Protein AF-A0A974VMC9-F1 (afdb_monomer_lite)

Secondary structure (DSSP, 8-state):
--GGGS-----------HHHHHHHHHHHHHHHHHHHHHHHHHT----HHHHHHHHHHHHHHHHHHHHH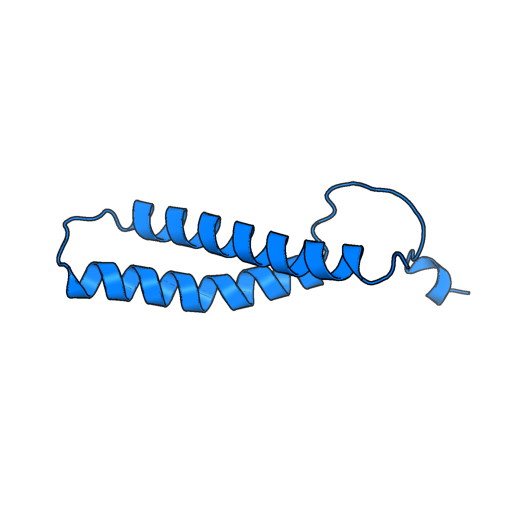HHHHSS--

pLDDT: mean 70.39, std 16.91, range [38.09, 89.12]

Foldseek 3Di:
DVVVVVDPDDDDDPPCDPVLVVQLVVQLVVQLVVLVVVCVVVVDPPDPVVSNVVSNVVSNVVSVVVVVVVVVPVPD

Structure (mmCIF, N/CA/C/O backbone):
data_AF-A0A974VMC9-F1
#
_entry.id   AF-A0A974VMC9-F1
#
loop_
_atom_site.group_PDB
_atom_site.id
_atom_site.type_symbol
_atom_site.label_atom_id
_atom_site.label_alt_id
_atom_site.label_comp_id
_atom_site.label_asym_id
_atom_site.label_entity_id
_atom_site.label_seq_id
_atom_site.pdbx_PDB_ins_code
_atom_site.Cartn_x
_atom_site.Cartn_y
_atom_site.Cartn_z
_atom_site.occupancy
_atom_site.B_iso_or_equiv
_atom_site.auth_seq_id
_atom_site.auth_comp_id
_atom_site.auth_asym_id
_atom_site.auth_atom_id
_atom_site.pdbx_PDB_model_num
ATOM 1 N N . MET A 1 1 ? -20.472 6.045 33.372 1.00 43.94 1 MET A N 1
ATOM 2 C CA . MET A 1 1 ? -19.831 7.372 33.461 1.00 43.94 1 MET A CA 1
ATOM 3 C C . MET A 1 1 ? -18.415 7.431 32.876 1.00 43.94 1 MET A C 1
ATOM 5 O O . MET A 1 1 ? -18.032 8.509 32.461 1.00 43.94 1 MET A O 1
ATOM 9 N N . LEU A 1 2 ? -17.646 6.328 32.757 1.00 38.09 2 LEU A N 1
ATOM 10 C CA . LEU A 1 2 ? -16.371 6.337 31.997 1.00 38.09 2 LEU A CA 1
ATOM 11 C C . LEU A 1 2 ? -16.511 5.913 30.516 1.00 38.09 2 LEU A C 1
ATOM 13 O O . LEU A 1 2 ? -15.610 6.140 29.719 1.00 38.09 2 LEU A O 1
ATOM 17 N N . LYS A 1 3 ? -17.640 5.296 30.139 1.00 39.75 3 LYS A N 1
ATOM 18 C CA . LYS A 1 3 ? -17.940 4.897 28.750 1.00 39.75 3 LYS A CA 1
ATOM 19 C C . LYS A 1 3 ? -18.331 6.079 27.859 1.00 39.75 3 LYS A C 1
ATOM 21 O O . LYS A 1 3 ? -18.099 6.025 26.660 1.00 39.75 3 LYS A O 1
ATOM 26 N N . ASP A 1 4 ? -18.824 7.159 28.458 1.00 48.16 4 ASP A N 1
ATOM 27 C CA . ASP A 1 4 ? -19.246 8.371 27.746 1.00 48.16 4 ASP A CA 1
ATOM 28 C C . ASP A 1 4 ? -18.056 9.263 27.336 1.00 48.16 4 ASP A C 1
ATOM 30 O O . ASP A 1 4 ? -18.217 10.199 26.560 1.00 48.16 4 ASP A O 1
ATOM 34 N N . TYR A 1 5 ? -16.837 8.931 27.789 1.00 47.44 5 TYR A N 1
ATOM 35 C CA . TYR A 1 5 ? -15.590 9.529 27.294 1.00 47.44 5 TYR A CA 1
ATOM 36 C C . TYR A 1 5 ? -15.122 8.945 25.957 1.00 47.44 5 TYR A C 1
ATOM 38 O O . TYR A 1 5 ? -14.279 9.550 25.300 1.00 47.44 5 TYR A O 1
ATOM 46 N N . PHE A 1 6 ? -15.699 7.829 25.497 1.00 52.19 6 PHE A N 1
ATOM 47 C CA . PHE A 1 6 ? -15.488 7.329 24.134 1.00 52.19 6 PHE A CA 1
ATOM 48 C C . PHE A 1 6 ? -16.321 8.094 23.092 1.00 52.19 6 PHE A C 1
ATOM 50 O O . PHE A 1 6 ? -16.742 7.517 22.098 1.00 52.19 6 PHE A O 1
ATOM 57 N N . GLY A 1 7 ? -16.543 9.395 23.320 1.00 41.50 7 GLY A N 1
ATOM 58 C CA . GLY A 1 7 ? -16.527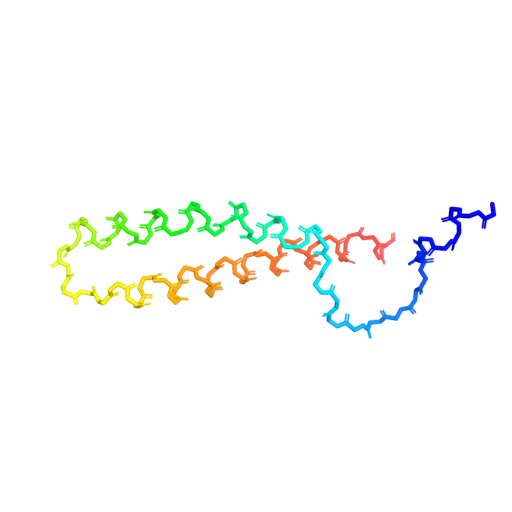 10.416 22.271 1.00 41.50 7 GLY A CA 1
ATOM 59 C C . GLY A 1 7 ? -17.337 10.113 21.016 1.00 41.50 7 GLY A C 1
ATOM 60 O O . GLY A 1 7 ? -16.883 10.400 19.914 1.00 41.50 7 GLY A O 1
ATOM 61 N N . ILE A 1 8 ? -18.536 9.554 21.169 1.00 52.72 8 ILE A N 1
ATOM 62 C CA . ILE A 1 8 ? -19.561 9.572 20.129 1.00 52.72 8 ILE A CA 1
ATOM 63 C C . ILE A 1 8 ? -20.155 10.981 20.178 1.00 52.72 8 ILE A C 1
ATOM 65 O O . ILE A 1 8 ? -21.094 11.248 20.925 1.00 52.72 8 ILE A O 1
ATOM 69 N N . GLY A 1 9 ? -19.546 11.931 19.466 1.00 40.78 9 GLY A N 1
ATOM 70 C CA . GLY A 1 9 ? -20.009 13.313 19.529 1.00 40.78 9 GLY A CA 1
ATOM 71 C C . GLY A 1 9 ? -19.219 14.314 18.701 1.00 40.78 9 GLY A C 1
ATOM 72 O O . GLY A 1 9 ? -18.286 14.925 19.200 1.00 40.78 9 GLY A O 1
ATOM 73 N N . ARG A 1 10 ? -19.732 14.558 17.489 1.00 50.25 10 ARG A N 1
ATOM 74 C CA . ARG A 1 10 ? -19.723 15.844 16.770 1.00 50.25 10 ARG A CA 1
ATOM 75 C C . ARG A 1 10 ? -18.370 16.505 16.500 1.00 50.25 10 ARG A C 1
ATOM 77 O O . ARG A 1 10 ? -17.848 17.273 17.299 1.00 50.25 10 ARG A O 1
ATOM 84 N N . GLY A 1 11 ? -17.955 16.378 15.250 1.00 40.25 11 GLY A N 1
ATOM 85 C CA . GLY A 1 11 ? -17.043 17.311 14.608 1.00 40.25 11 GLY A CA 1
ATOM 86 C C . GLY A 1 11 ? -16.309 16.600 13.496 1.00 40.25 11 GLY A C 1
ATOM 87 O O . GLY A 1 11 ? -15.660 15.594 13.743 1.00 40.25 11 GLY A O 1
ATOM 88 N N . THR A 1 12 ? -16.417 17.103 12.276 1.00 53.91 12 THR A N 1
ATOM 89 C CA . THR A 1 12 ? -15.497 16.755 11.201 1.00 53.91 12 THR A CA 1
ATOM 90 C C . THR A 1 12 ? -14.136 17.368 11.540 1.00 53.91 12 THR A C 1
ATOM 92 O O . THR A 1 12 ? -13.998 18.591 11.549 1.00 53.91 12 THR A O 1
ATOM 95 N N . PRO A 1 13 ? -13.120 16.539 11.795 1.00 41.94 13 PRO A N 1
ATOM 96 C CA . PRO A 1 13 ? -11.863 16.664 11.084 1.00 41.94 13 PRO A CA 1
ATOM 97 C C . PRO A 1 13 ? -11.610 15.371 10.311 1.00 41.94 13 PRO A C 1
ATOM 99 O O . PRO A 1 13 ? -12.289 14.365 10.500 1.00 41.94 13 PRO A O 1
ATOM 102 N N . SER A 1 14 ? -10.622 15.379 9.425 1.00 51.38 14 SER A N 1
ATOM 103 C CA . SER A 1 14 ? -10.089 14.184 8.773 1.00 51.38 14 SER A CA 1
ATOM 104 C C . SER A 1 14 ? -9.406 13.257 9.795 1.00 51.38 14 SER A C 1
ATOM 106 O O . SER A 1 14 ? -8.194 13.038 9.760 1.00 51.38 14 SER A O 1
ATOM 108 N N . THR A 1 15 ? -10.146 12.760 10.779 1.00 52.50 15 THR A N 1
ATOM 109 C CA . THR A 1 15 ? -9.646 11.809 11.757 1.00 52.50 15 THR A CA 1
ATOM 110 C C . THR A 1 15 ? -9.722 10.455 11.093 1.00 52.50 15 THR A C 1
ATOM 112 O O . THR A 1 15 ? -10.771 9.822 11.060 1.00 52.50 15 THR A O 1
ATOM 115 N N . ILE A 1 16 ? -8.599 10.044 10.511 1.00 58.94 16 ILE A N 1
ATOM 116 C CA . ILE A 1 16 ? -8.374 8.678 10.054 1.00 58.94 16 ILE A CA 1
ATOM 117 C C . ILE A 1 16 ? -8.755 7.757 11.224 1.00 58.94 16 ILE A C 1
ATOM 119 O O . ILE A 1 16 ? -8.032 7.669 12.218 1.00 58.94 16 ILE A O 1
ATOM 123 N N . THR A 1 17 ? -9.936 7.142 11.160 1.00 68.19 17 THR A N 1
ATOM 124 C CA . THR A 1 17 ? -10.418 6.279 12.237 1.00 68.19 17 THR A CA 1
ATOM 125 C C . THR A 1 17 ? -9.572 5.004 12.258 1.00 68.19 17 THR A C 1
ATOM 127 O O . THR A 1 17 ? -9.101 4.560 11.208 1.00 68.19 17 THR A O 1
ATOM 130 N N . PRO A 1 18 ? -9.370 4.359 13.419 1.00 71.88 18 PRO A N 1
ATOM 131 C CA . PRO A 1 18 ? -8.643 3.088 13.486 1.00 71.88 18 PRO A CA 1
ATOM 132 C C . PRO A 1 18 ? -9.213 2.033 12.524 1.00 71.88 18 PRO A C 1
ATOM 134 O O . PRO A 1 18 ? -8.471 1.231 11.962 1.00 71.88 18 PRO A O 1
ATOM 137 N N . TRP A 1 19 ? -10.527 2.094 12.281 1.00 72.56 19 TRP A N 1
ATOM 138 C CA . TRP A 1 19 ? -11.228 1.292 11.283 1.00 72.56 19 TRP A CA 1
ATOM 139 C C . TRP A 1 19 ? -10.782 1.594 9.849 1.00 72.56 19 TRP A C 1
ATOM 141 O O . TRP A 1 19 ? -10.477 0.671 9.098 1.00 72.56 19 TRP A O 1
ATOM 151 N N . PHE A 1 20 ? -10.665 2.873 9.482 1.00 78.62 20 PHE A N 1
ATOM 152 C CA . PHE A 1 20 ? -10.137 3.282 8.181 1.00 78.62 20 PHE A CA 1
ATOM 153 C C . PHE A 1 20 ? -8.702 2.787 7.970 1.00 78.62 20 PHE A C 1
ATOM 155 O O . PHE A 1 20 ? -8.384 2.294 6.893 1.00 78.62 20 PHE A O 1
ATOM 162 N N . ILE A 1 21 ? -7.841 2.865 8.994 1.00 78.56 21 ILE A N 1
ATOM 163 C CA . ILE A 1 21 ? -6.460 2.354 8.915 1.00 78.56 21 ILE A CA 1
ATOM 164 C C . ILE A 1 21 ? -6.457 0.839 8.710 1.00 78.56 21 ILE A C 1
ATOM 166 O O . ILE A 1 21 ? -5.729 0.342 7.853 1.00 78.56 21 ILE A O 1
ATOM 170 N N . ALA A 1 22 ? -7.273 0.106 9.471 1.00 80.44 22 ALA A N 1
ATOM 171 C CA . ALA A 1 22 ? -7.392 -1.340 9.320 1.00 80.44 22 ALA A CA 1
ATOM 172 C C . ALA A 1 22 ? -7.836 -1.707 7.896 1.00 80.44 22 ALA A C 1
ATOM 174 O O . ALA A 1 22 ? -7.191 -2.522 7.242 1.00 80.44 22 ALA A O 1
ATOM 175 N N . LEU A 1 23 ? -8.866 -1.032 7.384 1.00 82.06 23 LEU A N 1
ATOM 176 C CA . LEU A 1 23 ? -9.394 -1.243 6.040 1.00 82.06 23 LEU A CA 1
ATOM 177 C C . LEU A 1 23 ? -8.364 -0.885 4.959 1.00 82.06 23 LEU A C 1
ATOM 179 O O . LEU A 1 23 ? -8.156 -1.654 4.022 1.00 82.06 23 LEU A O 1
ATOM 183 N N . PHE A 1 24 ? -7.652 0.229 5.127 1.00 83.56 24 PHE A N 1
ATOM 184 C CA . PHE A 1 24 ? -6.551 0.627 4.255 1.00 83.56 24 PHE A CA 1
ATOM 185 C C . PHE A 1 24 ? -5.457 -0.442 4.193 1.00 83.56 24 PHE A C 1
ATOM 187 O O . PHE A 1 24 ? -5.051 -0.818 3.097 1.00 83.56 24 PHE A O 1
ATOM 194 N N . ILE A 1 25 ? -5.008 -0.976 5.334 1.00 85.19 25 ILE A N 1
ATOM 195 C CA . ILE A 1 25 ? -3.987 -2.034 5.381 1.00 85.19 25 ILE A CA 1
ATOM 196 C C . ILE A 1 25 ? -4.507 -3.317 4.720 1.00 85.19 25 ILE A C 1
ATOM 198 O O . ILE A 1 25 ? -3.794 -3.927 3.921 1.00 85.19 25 ILE A O 1
ATOM 202 N N . THR A 1 26 ? -5.756 -3.706 4.993 1.00 87.44 26 THR A N 1
ATOM 203 C CA . THR A 1 26 ? -6.388 -4.885 4.385 1.00 87.44 26 THR A CA 1
ATOM 204 C C . THR A 1 26 ? -6.461 -4.787 2.864 1.00 87.44 26 THR A C 1
ATOM 206 O O . THR A 1 26 ? -6.295 -5.802 2.196 1.00 87.44 26 THR A O 1
ATOM 209 N N . VAL A 1 27 ? -6.665 -3.591 2.304 1.00 86.69 27 VAL A N 1
ATOM 210 C CA . VAL A 1 27 ? -6.696 -3.360 0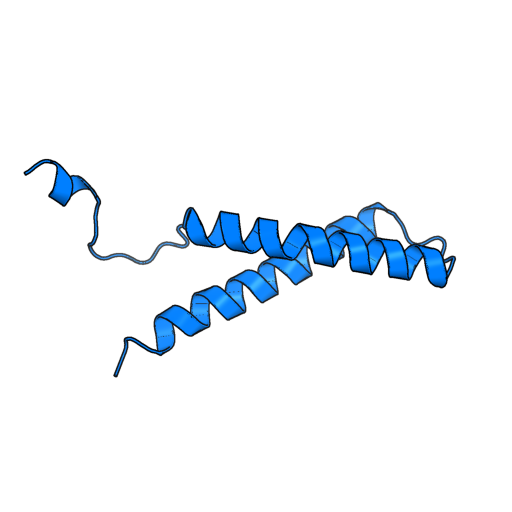.848 1.00 86.69 27 VAL A CA 1
ATOM 211 C C . VAL A 1 27 ? -5.291 -3.162 0.263 1.00 86.69 27 VAL A C 1
ATOM 213 O O . VAL A 1 27 ? -5.024 -3.561 -0.871 1.00 86.69 27 VAL A O 1
ATOM 216 N N . LEU A 1 28 ? -4.364 -2.586 1.028 1.00 87.56 28 LEU A N 1
ATOM 217 C CA . LEU A 1 28 ? -2.993 -2.321 0.591 1.00 87.56 28 LEU A CA 1
ATOM 218 C C . LEU A 1 28 ? -2.224 -3.611 0.291 1.00 87.56 28 LEU A C 1
ATOM 220 O O . LEU A 1 28 ? -1.505 -3.671 -0.707 1.00 87.56 28 LEU A O 1
ATOM 224 N N . ILE A 1 29 ? -2.379 -4.645 1.121 1.00 86.69 29 ILE A N 1
ATOM 225 C CA . ILE A 1 29 ? -1.700 -5.939 0.949 1.00 86.69 29 ILE A CA 1
ATOM 226 C C . ILE A 1 29 ? -2.036 -6.584 -0.413 1.00 86.69 29 ILE A C 1
ATOM 228 O O . ILE A 1 29 ? -1.105 -6.838 -1.186 1.00 86.69 29 ILE A O 1
ATOM 232 N N . PRO A 1 30 ? -3.316 -6.816 -0.772 1.00 89.12 30 PRO A N 1
ATOM 233 C CA . PRO A 1 30 ? -3.664 -7.395 -2.064 1.00 89.12 30 PRO A CA 1
ATOM 234 C C . PRO A 1 30 ? -3.339 -6.461 -3.234 1.00 89.12 30 PRO A C 1
ATOM 236 O O . PRO A 1 30 ? -2.914 -6.961 -4.274 1.00 89.12 30 PRO A O 1
ATOM 239 N N . MET A 1 31 ? -3.448 -5.1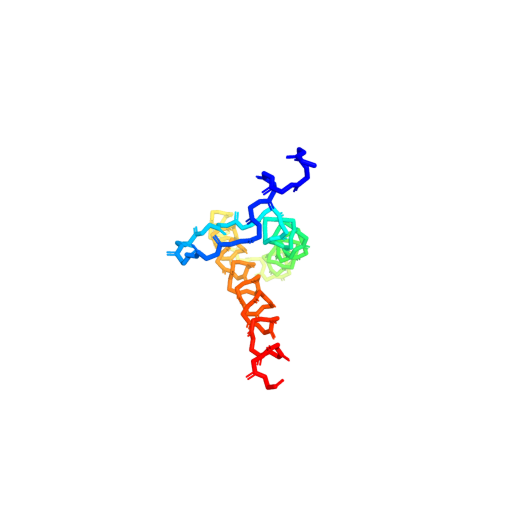31 -3.085 1.00 86.75 31 MET A N 1
ATOM 240 C CA . MET A 1 31 ? -3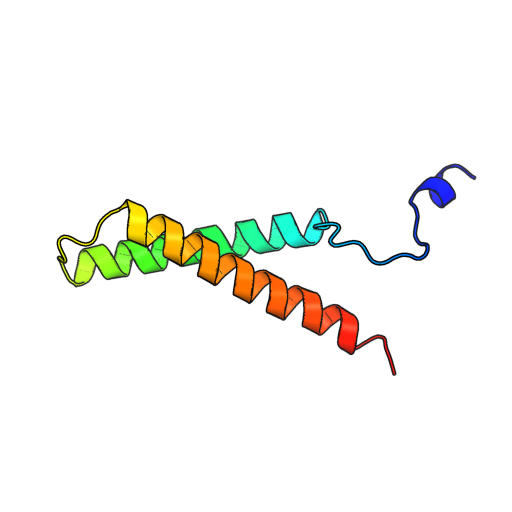.062 -4.213 -4.167 1.00 86.75 31 MET A CA 1
ATOM 241 C C . MET A 1 31 ? -1.566 -4.223 -4.448 1.00 86.75 31 MET A C 1
ATOM 243 O O . MET A 1 31 ? -1.161 -4.271 -5.608 1.00 86.75 31 MET A O 1
ATOM 247 N N . THR A 1 32 ? -0.740 -4.258 -3.407 1.00 86.44 32 THR A N 1
ATOM 248 C CA . THR A 1 32 ? 0.713 -4.372 -3.573 1.00 86.44 32 THR A CA 1
ATOM 249 C C . THR A 1 32 ? 1.072 -5.693 -4.252 1.00 86.44 32 THR A C 1
ATOM 251 O O . THR A 1 32 ? 1.896 -5.713 -5.165 1.00 86.44 32 THR A O 1
ATOM 254 N N . GLY A 1 33 ? 0.407 -6.790 -3.871 1.00 87.50 33 GLY A N 1
ATOM 255 C CA . GLY A 1 33 ? 0.553 -8.086 -4.536 1.00 87.50 33 GLY A CA 1
ATOM 256 C C . GLY A 1 33 ? 0.168 -8.046 -6.019 1.00 87.50 33 GLY A C 1
ATOM 257 O O . GLY A 1 33 ? 0.927 -8.527 -6.857 1.00 87.50 33 GLY A O 1
ATOM 258 N N . LEU A 1 34 ? -0.962 -7.419 -6.357 1.00 87.88 34 LEU A N 1
ATOM 259 C CA . LEU A 1 34 ? -1.433 -7.244 -7.735 1.00 87.88 34 LEU A CA 1
ATOM 260 C C . LEU A 1 34 ? -0.454 -6.435 -8.587 1.00 87.88 34 LEU A C 1
ATOM 262 O O . LEU A 1 34 ? -0.112 -6.861 -9.688 1.00 87.88 34 LEU A O 1
ATOM 266 N N . TRP A 1 35 ? 0.037 -5.301 -8.085 1.00 86.19 35 TRP A N 1
ATOM 267 C CA . TRP A 1 35 ? 0.989 -4.469 -8.823 1.00 86.19 35 TRP A CA 1
ATOM 268 C C . TRP A 1 35 ? 2.366 -5.124 -8.959 1.00 86.19 35 TRP A C 1
ATOM 270 O O . TRP A 1 35 ? 3.012 -4.977 -9.998 1.00 86.19 35 TRP A O 1
ATOM 280 N N . LEU A 1 36 ? 2.812 -5.892 -7.960 1.00 85.38 36 LEU A N 1
ATOM 281 C CA . LEU A 1 36 ? 4.025 -6.706 -8.073 1.00 85.38 36 LEU A CA 1
ATOM 282 C C . LEU A 1 36 ? 3.858 -7.833 -9.094 1.00 85.38 36 LEU A C 1
ATOM 284 O O . LEU A 1 36 ? 4.763 -8.059 -9.894 1.00 85.38 36 LEU A O 1
ATOM 288 N N . PHE A 1 37 ? 2.704 -8.498 -9.110 1.00 86.88 37 PHE A N 1
ATOM 289 C CA . PHE A 1 37 ? 2.390 -9.523 -10.101 1.00 86.88 37 PHE A CA 1
ATOM 290 C C . PHE A 1 37 ? 2.311 -8.936 -11.516 1.00 86.88 37 PHE A C 1
ATOM 292 O O . PHE A 1 37 ? 2.886 -9.491 -12.450 1.00 86.88 37 PHE A O 1
ATOM 299 N N . PHE A 1 38 ? 1.683 -7.769 -11.669 1.00 83.44 38 PHE A N 1
ATOM 300 C CA . PHE A 1 38 ? 1.646 -7.022 -12.924 1.00 83.44 38 PHE A CA 1
ATOM 301 C C . PHE A 1 38 ? 3.057 -6.644 -13.396 1.00 83.44 38 PHE A C 1
ATOM 303 O O . PHE A 1 38 ? 3.420 -6.858 -14.550 1.00 83.44 38 PHE A O 1
ATOM 310 N N . ARG A 1 39 ? 3.906 -6.138 -12.499 1.00 82.50 39 ARG A N 1
ATOM 311 C CA . ARG A 1 39 ? 5.310 -5.860 -12.824 1.00 82.50 39 ARG A CA 1
ATOM 312 C C . ARG A 1 39 ? 6.057 -7.122 -13.258 1.00 82.50 39 ARG A C 1
ATOM 314 O O . ARG A 1 39 ? 6.853 -7.057 -14.190 1.00 82.50 39 ARG A O 1
ATOM 321 N N . TRP A 1 40 ? 5.808 -8.246 -12.589 1.00 83.44 40 TRP A N 1
ATOM 322 C CA . TRP A 1 40 ? 6.442 -9.525 -12.898 1.00 83.44 40 TRP A CA 1
ATOM 323 C C . TRP A 1 40 ? 6.041 -10.052 -14.280 1.00 83.44 40 TRP A C 1
ATOM 325 O O . TRP A 1 40 ? 6.919 -10.410 -15.060 1.00 83.44 40 TRP A O 1
ATOM 335 N N . ILE A 1 41 ? 4.745 -10.044 -14.615 1.00 82.75 41 ILE A N 1
ATOM 336 C CA . ILE A 1 41 ? 4.245 -10.605 -15.880 1.00 82.75 41 ILE A CA 1
ATOM 337 C C . ILE A 1 41 ? 4.623 -9.753 -17.099 1.00 82.75 41 ILE A C 1
ATOM 339 O O . ILE A 1 41 ? 4.846 -10.297 -18.176 1.00 82.75 41 ILE A O 1
ATOM 343 N N . PHE A 1 42 ? 4.721 -8.430 -16.939 1.00 80.50 42 PHE A N 1
ATOM 344 C CA . PHE A 1 42 ? 5.010 -7.521 -18.051 1.00 80.50 42 PHE A CA 1
ATOM 345 C C . PHE A 1 42 ? 6.492 -7.154 -18.188 1.00 80.50 42 PHE A C 1
ATOM 347 O O . PHE A 1 42 ? 6.824 -6.406 -19.108 1.00 80.50 42 PHE A O 1
ATOM 354 N N . THR A 1 43 ? 7.384 -7.667 -17.321 1.00 65.06 43 THR A N 1
ATOM 355 C CA . THR A 1 43 ? 8.854 -7.460 -17.381 1.00 65.06 43 THR A CA 1
ATOM 356 C C . THR A 1 43 ? 9.243 -6.025 -17.737 1.00 65.06 43 THR A C 1
ATOM 358 O O . THR A 1 43 ? 10.156 -5.774 -18.516 1.00 65.06 43 THR A O 1
ATOM 361 N N . HIS A 1 44 ? 8.497 -5.056 -17.214 1.00 61.09 44 HIS A N 1
ATOM 362 C CA . HIS A 1 44 ? 8.867 -3.665 -17.383 1.00 61.09 44 HIS A CA 1
ATOM 363 C C . HIS A 1 44 ? 9.988 -3.383 -16.388 1.00 61.09 44 HIS A C 1
ATOM 365 O O . HIS A 1 44 ? 9.871 -3.744 -15.211 1.00 61.09 44 HIS A O 1
ATOM 371 N N . ASP A 1 45 ? 10.991 -2.611 -16.808 1.00 65.81 45 ASP A N 1
ATOM 372 C CA . ASP A 1 45 ? 11.916 -1.864 -15.935 1.00 65.81 45 ASP A CA 1
ATOM 373 C C . ASP A 1 45 ? 11.173 -0.835 -15.049 1.00 65.81 45 ASP A C 1
ATOM 375 O O . ASP A 1 45 ? 11.704 0.193 -14.632 1.00 65.81 45 ASP A O 1
ATOM 379 N N . GLY A 1 46 ? 9.893 -1.085 -14.762 1.00 64.75 46 GLY A N 1
ATOM 380 C CA . GLY A 1 46 ? 9.060 -0.329 -13.866 1.00 64.75 46 GLY A CA 1
ATOM 381 C C . GLY A 1 46 ? 9.735 -0.269 -12.511 1.00 64.75 46 GLY A C 1
ATOM 382 O O . GLY A 1 46 ? 10.084 -1.290 -11.906 1.00 64.75 46 GLY A O 1
ATOM 383 N N . SER A 1 47 ? 9.928 0.956 -12.046 1.00 77.62 47 SER A N 1
ATOM 384 C CA . SER A 1 47 ? 10.527 1.220 -10.753 1.00 77.62 47 SER A CA 1
ATOM 385 C C . SER A 1 47 ? 9.697 0.569 -9.646 1.00 77.62 47 SER A C 1
ATOM 387 O O . SER A 1 47 ? 8.479 0.746 -9.577 1.00 77.62 47 SER A O 1
ATOM 389 N N . LEU A 1 48 ? 10.368 -0.147 -8.739 1.00 78.69 48 LEU A N 1
ATOM 390 C CA . LEU A 1 48 ? 9.754 -0.652 -7.505 1.00 78.69 48 LEU A CA 1
ATOM 391 C C . LEU A 1 48 ? 9.081 0.472 -6.708 1.00 78.69 48 LEU A C 1
ATOM 393 O O . LEU A 1 48 ? 8.038 0.260 -6.095 1.00 78.69 48 LEU A O 1
ATOM 397 N N . PHE A 1 49 ? 9.647 1.678 -6.772 1.00 78.56 49 PHE A N 1
ATOM 398 C CA . PHE A 1 49 ? 9.074 2.863 -6.151 1.00 78.56 49 PHE A CA 1
ATOM 399 C C . PHE A 1 49 ? 7.699 3.205 -6.738 1.00 78.56 49 PHE A C 1
ATOM 401 O O . PHE A 1 49 ? 6.757 3.449 -5.990 1.00 78.56 49 PHE A O 1
ATOM 408 N N . ALA A 1 50 ? 7.550 3.135 -8.065 1.00 81.19 50 ALA A N 1
ATOM 409 C CA . ALA A 1 50 ? 6.273 3.395 -8.726 1.00 81.19 50 ALA A CA 1
ATOM 410 C C . ALA A 1 50 ? 5.200 2.377 -8.308 1.00 81.19 50 ALA A C 1
ATOM 412 O O . ALA A 1 50 ? 4.069 2.763 -8.030 1.00 81.19 50 ALA A O 1
ATOM 413 N N . VAL A 1 51 ? 5.566 1.097 -8.176 1.00 84.00 51 VAL A N 1
ATOM 414 C CA . VAL A 1 51 ? 4.657 0.045 -7.687 1.00 84.00 51 VAL A CA 1
ATOM 415 C C . VAL A 1 51 ? 4.143 0.354 -6.281 1.00 84.00 51 VAL A C 1
ATOM 417 O O . VAL A 1 51 ? 2.940 0.265 -6.037 1.00 84.00 51 VAL A O 1
ATOM 420 N N . ILE A 1 52 ? 5.026 0.764 -5.368 1.00 84.88 52 ILE A N 1
ATOM 421 C CA . ILE A 1 52 ? 4.644 1.108 -3.993 1.00 84.88 52 ILE A CA 1
ATOM 422 C C . ILE A 1 52 ? 3.746 2.350 -3.980 1.00 84.88 52 ILE A C 1
ATOM 424 O O . ILE A 1 52 ? 2.690 2.331 -3.351 1.00 84.88 52 ILE A O 1
ATOM 428 N N . CYS A 1 53 ? 4.112 3.408 -4.709 1.00 85.94 53 CYS A N 1
ATOM 429 C CA . CYS A 1 53 ? 3.317 4.635 -4.780 1.00 85.94 53 CYS A CA 1
ATOM 430 C C . CYS A 1 53 ? 1.912 4.387 -5.336 1.00 85.94 53 CYS A C 1
ATOM 432 O O . CYS A 1 53 ? 0.934 4.846 -4.751 1.00 85.94 53 CYS A O 1
ATOM 434 N N . ILE A 1 54 ? 1.792 3.637 -6.434 1.00 86.38 54 ILE A N 1
ATOM 435 C CA . ILE A 1 54 ? 0.488 3.345 -7.039 1.00 86.38 54 ILE A CA 1
ATOM 436 C C . ILE A 1 54 ? -0.343 2.450 -6.111 1.00 86.38 54 ILE A C 1
ATOM 438 O O . ILE A 1 54 ? -1.543 2.678 -5.963 1.00 86.38 54 ILE A O 1
ATOM 442 N N . SER A 1 55 ? 0.282 1.491 -5.423 1.00 85.81 55 SER A N 1
ATOM 443 C CA . SER A 1 55 ? -0.404 0.645 -4.437 1.00 85.81 55 SER A CA 1
ATOM 444 C C . SER A 1 55 ? -0.955 1.466 -3.269 1.00 85.81 55 SER A C 1
ATOM 446 O O . SER A 1 55 ? -2.114 1.289 -2.911 1.00 85.81 55 SER A O 1
ATOM 448 N N . LEU A 1 56 ? -0.174 2.415 -2.738 1.00 87.19 56 LEU A N 1
ATOM 449 C CA . LEU A 1 56 ? -0.603 3.325 -1.668 1.00 87.19 56 LEU A CA 1
ATOM 450 C C . LEU A 1 56 ? -1.774 4.215 -2.098 1.00 87.19 56 LEU A C 1
ATOM 452 O O . LEU A 1 56 ? -2.738 4.371 -1.353 1.00 87.19 56 LEU A O 1
ATOM 456 N N . VAL A 1 57 ? -1.707 4.798 -3.298 1.00 86.88 57 VAL A N 1
ATOM 457 C CA . VAL A 1 57 ? -2.769 5.677 -3.812 1.00 86.88 57 VAL A CA 1
ATOM 458 C C . VAL A 1 57 ? -4.048 4.884 -4.078 1.00 86.88 57 VAL A C 1
ATOM 460 O O . VAL A 1 57 ? -5.129 5.299 -3.664 1.00 86.88 57 VAL A O 1
ATOM 463 N N . THR A 1 58 ? -3.941 3.725 -4.729 1.00 86.50 58 THR A N 1
ATOM 464 C CA . THR A 1 58 ? -5.109 2.891 -5.050 1.00 86.50 58 THR A CA 1
ATOM 465 C C . THR A 1 58 ? -5.783 2.345 -3.796 1.00 86.50 58 THR A C 1
ATOM 467 O O . THR A 1 58 ? -7.007 2.427 -3.691 1.00 86.50 58 THR A O 1
ATOM 470 N N . SER A 1 59 ? -5.023 1.870 -2.805 1.00 86.06 59 SER A N 1
ATOM 471 C CA . SER A 1 59 ? -5.600 1.418 -1.537 1.00 86.06 59 SER A CA 1
ATOM 472 C C . SER A 1 59 ? -6.222 2.561 -0.736 1.00 86.06 59 SER A C 1
ATOM 474 O O . SER A 1 59 ? -7.261 2.358 -0.111 1.00 86.06 59 SER A O 1
ATOM 476 N N . TRP A 1 60 ? -5.649 3.769 -0.789 1.00 82.69 60 TRP A N 1
ATOM 477 C CA . TRP A 1 60 ? -6.208 4.952 -0.129 1.00 82.69 60 TRP A CA 1
ATOM 478 C C . TRP A 1 60 ? -7.554 5.357 -0.729 1.00 82.69 60 TRP A C 1
ATOM 480 O O . TRP A 1 60 ? -8.512 5.587 0.006 1.00 82.69 60 TRP A O 1
ATOM 490 N N . ILE A 1 61 ? -7.654 5.387 -2.061 1.00 84.94 61 ILE A N 1
ATOM 491 C CA . ILE A 1 61 ? -8.899 5.707 -2.773 1.00 84.94 61 ILE A CA 1
ATOM 492 C C . ILE A 1 61 ? -9.981 4.670 -2.463 1.00 84.94 61 ILE A C 1
ATOM 494 O O . ILE A 1 61 ? -11.114 5.039 -2.168 1.00 84.94 61 ILE A O 1
ATOM 498 N N . ILE A 1 62 ? -9.644 3.378 -2.489 1.00 84.44 62 ILE A N 1
ATOM 499 C CA . ILE A 1 62 ? -10.600 2.304 -2.188 1.00 84.44 62 ILE A CA 1
ATOM 500 C C . ILE A 1 62 ? -11.065 2.387 -0.733 1.00 84.44 62 ILE A C 1
ATOM 502 O O . ILE A 1 62 ? -12.260 2.281 -0.467 1.00 84.44 62 ILE A O 1
ATOM 506 N N . ALA A 1 63 ? -10.145 2.626 0.204 1.00 81.88 63 ALA A N 1
ATOM 507 C CA . ALA A 1 63 ? -10.506 2.795 1.603 1.00 81.88 63 ALA A CA 1
ATOM 508 C C . ALA A 1 63 ? -11.411 4.013 1.820 1.00 81.88 63 ALA A C 1
ATOM 510 O O . ALA A 1 63 ? -12.363 3.941 2.594 1.00 81.88 63 ALA A O 1
ATOM 511 N N . TYR A 1 64 ? -11.169 5.101 1.087 1.00 79.50 64 TYR A N 1
ATOM 512 C CA . TYR A 1 64 ? -12.021 6.287 1.095 1.00 79.50 64 TYR A CA 1
ATOM 513 C C . TYR A 1 64 ? -13.406 6.027 0.500 1.00 79.50 64 TYR A C 1
ATOM 515 O O . TYR A 1 64 ? -14.399 6.432 1.093 1.00 79.50 64 TYR A O 1
ATOM 523 N N . LEU A 1 65 ? -13.500 5.301 -0.615 1.00 80.06 65 LEU A N 1
ATOM 524 C CA . LEU A 1 65 ? -14.779 4.923 -1.226 1.00 80.06 65 LEU A CA 1
ATOM 525 C C . LEU A 1 65 ? -15.623 4.03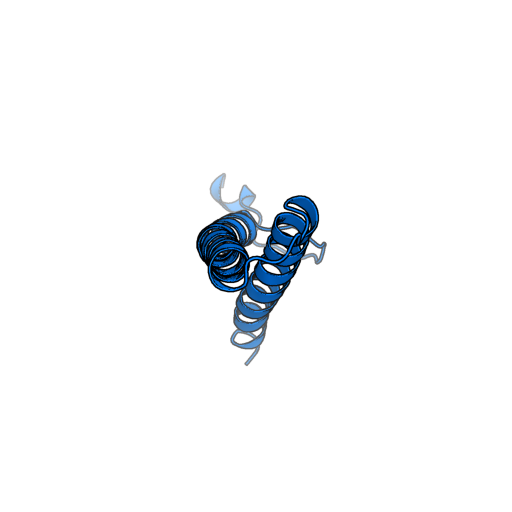9 -0.302 1.00 80.06 65 LEU A C 1
ATOM 527 O O . LEU A 1 65 ? -16.830 4.242 -0.195 1.00 80.06 65 LEU A O 1
ATOM 531 N N . ILE A 1 66 ? -14.996 3.074 0.375 1.00 77.06 66 ILE A N 1
ATOM 532 C CA . ILE A 1 66 ? -15.693 2.188 1.314 1.00 77.06 66 ILE A CA 1
ATOM 533 C C . ILE A 1 66 ? -16.053 2.932 2.607 1.00 77.06 66 ILE A C 1
ATOM 535 O O . ILE A 1 66 ? -17.135 2.727 3.144 1.00 77.06 66 ILE A O 1
ATOM 539 N N . GLY A 1 67 ? -15.181 3.814 3.099 1.00 69.12 67 GLY A N 1
ATOM 540 C CA . GLY A 1 67 ? -15.471 4.642 4.271 1.00 69.12 67 GLY A CA 1
ATOM 541 C C . GLY A 1 67 ? -16.623 5.618 4.022 1.00 69.12 67 GLY A C 1
ATOM 542 O O . GLY A 1 67 ? -17.547 5.691 4.821 1.00 69.12 67 GLY A O 1
ATOM 543 N N . TYR A 1 68 ? -16.618 6.305 2.877 1.00 63.00 68 TYR A N 1
ATOM 544 C CA . TYR A 1 68 ? -17.657 7.272 2.513 1.00 63.00 68 TYR A CA 1
ATOM 545 C C . TYR A 1 68 ? -19.018 6.617 2.239 1.00 63.00 68 TYR A C 1
ATOM 547 O O . TYR A 1 68 ? -20.054 7.207 2.532 1.00 63.00 68 TYR A O 1
ATOM 555 N N . SER A 1 69 ? -19.046 5.386 1.710 1.00 54.38 69 SER A N 1
ATOM 556 C CA . SER A 1 69 ? -20.312 4.675 1.487 1.00 54.38 69 SER A CA 1
ATOM 557 C C . SER A 1 69 ? -21.029 4.299 2.787 1.00 54.38 69 SER A C 1
ATOM 559 O O . SER A 1 69 ? -22.252 4.164 2.778 1.00 54.38 69 SER A O 1
ATOM 561 N N . GLN A 1 70 ? -20.309 4.164 3.907 1.00 53.66 70 GLN A N 1
ATOM 562 C CA . GLN A 1 70 ? -20.931 3.939 5.214 1.00 53.66 70 GLN A CA 1
ATOM 563 C C . GLN A 1 70 ? -21.585 5.206 5.780 1.00 53.66 70 GLN A C 1
ATOM 565 O O . GLN A 1 70 ? -22.615 5.096 6.443 1.00 53.66 70 GLN A O 1
ATOM 570 N N . ASP A 1 71 ? -21.041 6.387 5.478 1.00 51.84 71 ASP A N 1
ATOM 571 C CA . ASP A 1 71 ? -21.572 7.670 5.956 1.00 51.84 71 ASP A CA 1
ATOM 572 C C . ASP A 1 71 ? -22.835 8.117 5.194 1.00 51.84 71 ASP A C 1
ATOM 574 O O . ASP A 1 71 ? -23.636 8.887 5.721 1.00 51.84 71 ASP A O 1
ATOM 578 N N . SER A 1 72 ? -23.051 7.631 3.966 1.00 50.41 72 SER A N 1
ATOM 579 C CA . SER A 1 72 ? -24.207 8.014 3.143 1.00 50.41 72 SER A CA 1
ATOM 580 C C . SER A 1 72 ? -25.471 7.172 3.363 1.00 50.41 72 SER A C 1
ATOM 582 O O . SER A 1 72 ? -26.544 7.606 2.960 1.00 50.41 72 SER A O 1
ATOM 584 N N . HIS A 1 73 ? -25.380 6.001 4.007 1.00 45.00 73 HIS A N 1
ATOM 585 C CA . HIS A 1 73 ? -26.529 5.097 4.218 1.00 45.00 73 HIS A CA 1
ATOM 586 C C . HIS A 1 73 ? -27.228 5.260 5.577 1.00 45.00 73 HIS A C 1
ATOM 588 O O . HIS A 1 73 ? -28.272 4.661 5.807 1.00 45.00 73 HIS A O 1
ATOM 594 N N . THR A 1 74 ? -26.667 6.045 6.495 1.00 47.28 74 THR A N 1
ATOM 595 C CA . THR A 1 74 ? -27.257 6.360 7.812 1.00 47.28 74 THR A CA 1
ATOM 596 C C . THR A 1 74 ? -27.896 7.751 7.861 1.00 47.28 74 THR A C 1
ATOM 598 O O . THR A 1 74 ? -28.280 8.214 8.934 1.00 47.28 74 THR A O 1
ATOM 601 N N . GLY A 1 75 ? -28.000 8.418 6.707 1.00 45.72 75 GLY A N 1
ATOM 602 C CA . GLY A 1 75 ? -28.578 9.753 6.547 1.00 45.72 75 GLY A CA 1
ATOM 603 C C . GLY A 1 75 ? -30.024 9.794 6.037 1.00 45.72 75 GLY A C 1
ATOM 604 O O . GLY A 1 75 ? -30.481 10.892 5.722 1.00 45.72 75 GLY A O 1
ATOM 605 N N . GLU A 1 76 ? -30.717 8.653 5.942 1.00 40.34 76 GLU A N 1
ATOM 606 C CA . GLU A 1 76 ? -32.158 8.568 5.628 1.00 40.34 76 GLU A CA 1
ATOM 607 C C . GLU A 1 76 ? -32.984 8.142 6.848 1.00 40.34 76 GLU A C 1
ATOM 609 O O . GLU A 1 76 ? -32.595 7.159 7.524 1.00 40.34 76 GLU A O 1
#

Sequence (76 aa):
MLKDYFGIGRGTPSTITPWFIALFITVLIPMTGLWLFFRWIFTHDGSLFAVICISLVTSWIIAYLIGYSQDSHTGE

Radius of gyration: 17.35 Å; chains: 1; bounding box: 44×28×52 Å